Protein AF-A0A0L0F281-F1 (afdb_monomer_lite)

Organism: NCBI:txid667725

Radius of gyration: 30.74 Å; chains: 1; bounding box: 74×36×96 Å

Structure (mmCIF, N/CA/C/O backbone):
data_AF-A0A0L0F281-F1
#
_entry.id   AF-A0A0L0F281-F1
#
loop_
_atom_site.group_PDB
_atom_site.id
_atom_site.type_symbol
_atom_site.label_atom_id
_atom_site.label_alt_id
_atom_site.label_comp_id
_atom_site.label_asym_id
_atom_site.label_entity_id
_atom_site.label_seq_id
_atom_site.pdbx_PDB_ins_code
_atom_site.Cartn_x
_atom_site.Cartn_y
_atom_site.Cartn_z
_atom_site.occupancy
_atom_site.B_iso_or_equiv
_atom_site.auth_seq_id
_atom_site.auth_comp_id
_atom_site.auth_asym_id
_atom_site.auth_atom_id
_atom_site.pdbx_PDB_model_num
ATOM 1 N N . MET A 1 1 ? 24.918 14.936 21.515 1.00 60.56 1 MET A N 1
ATOM 2 C CA . MET A 1 1 ? 23.892 14.976 20.440 1.00 60.56 1 MET A CA 1
ATOM 3 C C . MET A 1 1 ? 24.465 15.239 19.045 1.00 60.56 1 MET A C 1
ATOM 5 O O . MET A 1 1 ? 24.018 14.585 18.113 1.00 60.56 1 MET A O 1
ATOM 9 N N . GLN A 1 2 ? 25.457 16.124 18.886 1.00 62.97 2 GLN A N 1
ATOM 10 C CA . GLN A 1 2 ? 26.057 16.480 17.584 1.00 62.97 2 GLN A CA 1
ATOM 11 C C . GLN A 1 2 ? 26.585 15.279 16.773 1.00 62.97 2 GLN A C 1
ATOM 13 O O . GLN A 1 2 ? 26.214 15.123 15.617 1.00 62.97 2 GLN A O 1
ATOM 18 N N . ASN A 1 3 ? 27.337 14.365 17.401 1.00 69.25 3 ASN A N 1
ATOM 19 C CA . ASN A 1 3 ? 27.855 13.159 16.732 1.00 69.25 3 ASN A CA 1
ATOM 20 C C . ASN A 1 3 ? 26.750 12.235 16.183 1.00 69.25 3 ASN A C 1
ATOM 22 O O . ASN A 1 3 ? 26.894 11.637 15.121 1.00 69.25 3 ASN A O 1
ATOM 26 N N . LYS A 1 4 ? 25.612 12.146 16.884 1.00 70.94 4 LYS A N 1
ATOM 27 C CA . LYS A 1 4 ? 24.461 11.341 16.448 1.00 70.94 4 LYS A CA 1
ATOM 28 C C . LYS A 1 4 ? 23.750 11.996 15.259 1.00 70.94 4 LYS A C 1
ATOM 30 O O . LYS A 1 4 ? 23.351 11.296 14.337 1.00 70.94 4 LYS A O 1
ATOM 35 N N . LYS A 1 5 ? 23.644 13.330 15.262 1.00 75.38 5 LYS A N 1
ATOM 36 C CA . LYS A 1 5 ? 23.065 14.116 14.163 1.00 75.38 5 LYS A CA 1
ATOM 37 C C . LYS A 1 5 ? 23.910 14.008 12.886 1.00 75.38 5 LYS A C 1
ATOM 39 O O . LYS A 1 5 ? 23.369 13.673 11.839 1.00 75.38 5 LYS A O 1
ATOM 44 N N . MET A 1 6 ? 25.232 14.147 13.009 1.00 79.88 6 MET A N 1
ATOM 45 C CA . MET A 1 6 ? 26.165 14.012 11.882 1.00 79.88 6 MET A CA 1
ATOM 46 C C . MET A 1 6 ? 26.169 12.595 11.286 1.00 79.88 6 MET A C 1
ATOM 48 O O . MET A 1 6 ? 26.257 12.422 10.074 1.00 79.88 6 MET A O 1
ATOM 52 N N . ASN A 1 7 ? 26.013 11.560 12.120 1.00 85.12 7 ASN A N 1
ATOM 53 C CA . ASN A 1 7 ? 25.898 10.180 11.644 1.00 85.12 7 ASN A CA 1
ATOM 54 C C . ASN A 1 7 ? 24.619 9.950 10.818 1.00 85.12 7 ASN A C 1
ATOM 56 O O . ASN A 1 7 ? 24.669 9.280 9.788 1.00 85.12 7 ASN A O 1
ATOM 60 N N . VAL A 1 8 ? 23.492 10.535 11.241 1.00 85.06 8 VAL A N 1
ATOM 61 C CA . VAL A 1 8 ? 22.226 10.461 10.498 1.00 85.06 8 VAL A CA 1
ATOM 62 C C . VAL A 1 8 ? 22.341 11.187 9.159 1.00 85.06 8 VAL A C 1
ATOM 64 O O . VAL A 1 8 ? 21.984 10.602 8.143 1.00 85.06 8 VAL A O 1
ATOM 67 N N . GLU A 1 9 ? 22.898 12.399 9.126 1.00 87.94 9 GLU A N 1
ATOM 68 C CA . GLU A 1 9 ? 23.104 13.161 7.882 1.00 87.94 9 GLU A CA 1
ATOM 69 C C . GLU A 1 9 ? 23.991 12.397 6.882 1.00 87.94 9 GLU A C 1
ATOM 71 O O . GLU A 1 9 ? 23.583 12.175 5.742 1.00 87.94 9 GLU A O 1
ATOM 76 N N . LEU A 1 10 ? 25.140 11.869 7.327 1.00 90.62 10 LEU A N 1
ATOM 77 C CA . LEU A 1 10 ? 26.033 11.058 6.485 1.00 90.62 10 LEU A CA 1
ATOM 78 C C . LEU A 1 10 ? 25.396 9.751 5.996 1.00 90.62 10 LEU A C 1
ATOM 80 O O . LEU A 1 10 ? 25.768 9.223 4.942 1.00 90.62 10 LEU A O 1
ATOM 84 N N . ARG A 1 11 ? 24.485 9.169 6.780 1.00 90.62 11 ARG A N 1
ATOM 85 C CA . ARG A 1 11 ? 23.744 7.968 6.383 1.00 90.62 11 ARG A CA 1
ATOM 86 C C . ARG A 1 11 ? 22.697 8.310 5.327 1.00 90.62 11 ARG A C 1
ATOM 88 O O . ARG A 1 11 ? 22.593 7.589 4.339 1.00 90.62 11 ARG A O 1
ATOM 95 N N . THR A 1 12 ? 21.976 9.410 5.512 1.00 88.69 12 THR A N 1
ATOM 96 C CA . THR A 1 12 ? 20.974 9.905 4.565 1.00 88.69 12 THR A CA 1
ATOM 97 C C . THR A 1 12 ? 21.610 10.269 3.226 1.00 88.69 12 THR A C 1
ATOM 99 O O . THR A 1 12 ? 21.136 9.807 2.192 1.00 88.69 12 THR A O 1
ATOM 102 N N . GLU A 1 13 ? 22.735 10.990 3.222 1.00 92.31 13 GLU A N 1
ATOM 103 C CA . GLU A 1 13 ? 23.456 11.302 1.981 1.00 92.31 13 GLU A CA 1
ATOM 104 C C . GLU A 1 13 ? 23.926 10.051 1.233 1.00 92.31 13 GLU A C 1
ATOM 106 O O . GLU A 1 13 ? 23.760 9.952 0.016 1.00 92.31 13 GLU A O 1
ATOM 111 N N . ARG A 1 14 ? 24.477 9.058 1.945 1.00 92.44 14 ARG A N 1
ATOM 112 C CA . ARG A 1 14 ? 24.895 7.793 1.320 1.00 92.44 14 ARG A CA 1
ATOM 113 C C . ARG A 1 14 ? 23.729 7.048 0.680 1.00 92.44 14 ARG A C 1
ATOM 115 O O . ARG A 1 14 ? 23.899 6.476 -0.399 1.00 92.44 14 ARG A O 1
ATOM 122 N N . ILE A 1 15 ? 22.561 7.062 1.318 1.00 88.62 15 ILE A N 1
ATOM 123 C CA . ILE A 1 15 ? 21.340 6.474 0.760 1.00 88.62 15 ILE A CA 1
ATOM 124 C C . ILE A 1 15 ? 20.919 7.237 -0.498 1.00 88.62 15 ILE A C 1
ATOM 126 O O . ILE A 1 15 ? 20.745 6.602 -1.534 1.00 88.62 15 ILE A O 1
ATOM 130 N N . HIS A 1 16 ? 20.837 8.572 -0.452 1.00 88.38 16 HIS A N 1
ATOM 131 C CA . HIS A 1 16 ? 20.481 9.382 -1.622 1.00 88.38 16 HIS A CA 1
ATOM 132 C C . HIS A 1 16 ? 21.428 9.140 -2.799 1.00 88.38 16 HIS A C 1
ATOM 134 O O . HIS A 1 16 ? 20.968 8.837 -3.895 1.00 88.38 16 HIS A O 1
ATOM 140 N N . LYS A 1 17 ? 22.746 9.157 -2.564 1.00 92.12 17 LYS A N 1
ATOM 141 C CA . LYS A 1 17 ? 23.744 8.869 -3.603 1.00 92.12 17 LYS A CA 1
ATOM 142 C C . LYS A 1 17 ? 23.550 7.481 -4.214 1.00 92.12 17 LYS A C 1
ATOM 144 O O . LYS A 1 17 ? 23.645 7.322 -5.428 1.00 92.12 17 LYS A O 1
ATOM 149 N N . THR A 1 18 ? 23.263 6.480 -3.382 1.00 88.62 18 THR A N 1
ATOM 150 C CA . THR A 1 18 ? 23.010 5.111 -3.849 1.00 88.62 18 THR A CA 1
ATOM 151 C C . THR A 1 18 ? 21.747 5.042 -4.702 1.00 88.62 18 THR A C 1
ATOM 153 O O . THR A 1 18 ? 21.785 4.443 -5.771 1.00 88.62 18 THR A O 1
ATOM 156 N N . ILE A 1 19 ? 20.657 5.685 -4.273 1.00 87.62 19 ILE A N 1
ATOM 157 C CA . ILE A 1 19 ? 19.403 5.745 -5.035 1.00 87.62 19 ILE A CA 1
ATOM 158 C C . ILE A 1 19 ? 19.648 6.396 -6.396 1.00 87.62 19 ILE A C 1
ATOM 160 O O . ILE A 1 19 ? 19.339 5.774 -7.407 1.00 87.62 19 ILE A O 1
ATOM 164 N N . SER A 1 20 ? 20.303 7.559 -6.444 1.00 87.12 20 SER A N 1
ATOM 165 C CA . SER A 1 20 ? 20.608 8.240 -7.709 1.00 87.12 20 SER A CA 1
ATOM 166 C C . SER A 1 20 ? 21.468 7.387 -8.646 1.00 87.12 20 SER A C 1
ATOM 168 O O . SER A 1 20 ? 21.218 7.339 -9.845 1.00 87.12 20 SER A O 1
ATOM 170 N N . MET A 1 21 ? 22.455 6.654 -8.118 1.00 90.94 21 MET A N 1
ATOM 171 C CA . MET A 1 21 ? 23.260 5.726 -8.925 1.00 90.94 21 MET A CA 1
ATOM 172 C C . MET A 1 21 ? 22.456 4.538 -9.465 1.00 90.94 21 MET A C 1
ATOM 174 O O . MET A 1 21 ? 22.800 3.978 -10.505 1.00 90.94 21 MET A O 1
ATOM 178 N N . ILE A 1 22 ? 21.449 4.068 -8.731 1.00 86.38 22 ILE A N 1
ATOM 179 C CA . ILE A 1 22 ? 20.571 2.994 -9.201 1.00 86.38 22 ILE A CA 1
ATOM 180 C C . ILE A 1 22 ? 19.622 3.562 -10.262 1.00 86.38 22 ILE A C 1
ATOM 182 O O . ILE A 1 22 ? 19.553 3.001 -11.348 1.00 86.38 22 ILE A O 1
ATOM 186 N N . GLU A 1 23 ? 18.972 4.697 -10.009 1.00 86.69 23 GLU A N 1
ATOM 187 C CA . GLU A 1 23 ? 18.086 5.355 -10.977 1.00 86.69 23 GLU A CA 1
ATOM 188 C C . GLU A 1 23 ? 18.791 5.654 -12.300 1.00 86.69 23 GLU A C 1
ATOM 190 O O . GLU A 1 23 ? 18.245 5.341 -13.351 1.00 86.69 23 GLU A O 1
ATOM 195 N N . GLU A 1 24 ? 20.028 6.156 -12.268 1.00 87.94 24 GLU A N 1
ATOM 196 C CA . GLU A 1 24 ? 20.800 6.411 -13.487 1.00 87.94 24 GLU A CA 1
ATOM 197 C C . GLU A 1 24 ? 21.067 5.126 -14.283 1.00 87.94 24 GLU A C 1
ATOM 199 O O . GLU A 1 24 ? 20.905 5.099 -15.501 1.00 87.94 24 GLU A O 1
ATOM 204 N N . ARG A 1 25 ? 21.412 4.025 -13.599 1.00 85.69 25 ARG A N 1
ATOM 205 C CA . ARG A 1 25 ? 21.661 2.723 -14.244 1.00 85.69 25 ARG A CA 1
ATOM 206 C C . ARG A 1 25 ? 20.417 2.129 -14.898 1.00 85.69 25 ARG A C 1
ATOM 208 O O . ARG A 1 25 ? 20.549 1.413 -15.884 1.00 85.69 25 ARG A O 1
ATOM 215 N N . TYR A 1 26 ? 19.236 2.416 -14.358 1.00 81.81 26 TYR A N 1
ATOM 216 C CA . TYR A 1 26 ? 17.964 1.904 -14.870 1.00 81.81 26 TYR A CA 1
ATOM 217 C C . TYR A 1 26 ? 17.158 2.948 -15.652 1.00 81.81 26 TYR A C 1
ATOM 219 O O . TYR A 1 26 ? 16.051 2.642 -16.081 1.00 81.81 26 TYR A O 1
ATOM 227 N N . ARG A 1 27 ? 17.704 4.149 -15.896 1.00 82.25 27 ARG A N 1
ATOM 228 C CA . ARG A 1 27 ? 17.013 5.270 -16.559 1.00 82.25 27 ARG A CA 1
ATOM 229 C C . ARG A 1 27 ? 16.389 4.887 -17.905 1.00 82.25 27 ARG A C 1
ATOM 231 O O . ARG A 1 27 ? 15.312 5.370 -18.227 1.00 82.25 27 ARG A O 1
ATOM 238 N N . ASN A 1 28 ? 17.065 4.022 -18.661 1.00 84.12 28 ASN A N 1
ATOM 239 C CA . ASN A 1 28 ? 16.642 3.568 -19.992 1.00 84.12 28 ASN A CA 1
ATOM 240 C C . ASN A 1 28 ? 16.184 2.102 -20.000 1.00 84.12 28 ASN A C 1
ATOM 242 O O . ASN A 1 28 ? 16.176 1.454 -21.041 1.00 84.12 28 ASN A O 1
ATOM 246 N N . SER A 1 29 ? 15.888 1.549 -18.828 1.00 82.25 29 SER A N 1
ATOM 247 C CA . SER A 1 29 ? 15.347 0.206 -18.696 1.00 82.25 29 SER A CA 1
ATOM 248 C C . SER A 1 29 ? 13.825 0.266 -18.762 1.00 82.25 29 SER A C 1
ATOM 250 O O . SER A 1 29 ? 13.228 1.162 -18.178 1.00 82.25 29 SER A O 1
ATOM 252 N N . ASP A 1 30 ? 13.183 -0.778 -19.286 1.00 82.19 30 ASP A N 1
ATOM 253 C CA . ASP A 1 30 ? 11.719 -0.955 -19.194 1.00 82.19 30 ASP A CA 1
ATOM 254 C C . ASP A 1 30 ? 11.241 -1.292 -17.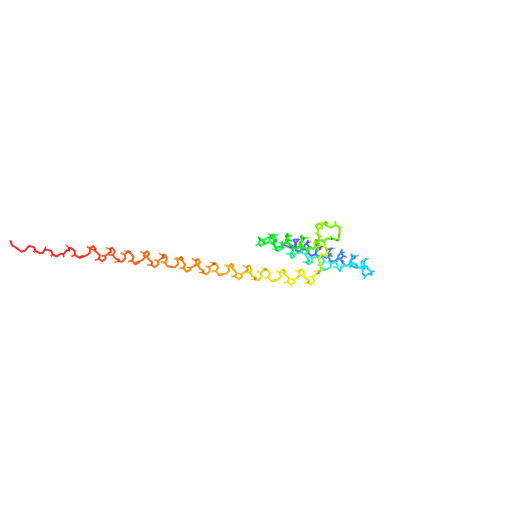765 1.00 82.19 30 ASP A C 1
ATOM 256 O O . ASP A 1 30 ? 10.146 -1.807 -17.544 1.00 82.19 30 ASP A O 1
ATOM 260 N N . LYS A 1 31 ? 12.104 -1.084 -16.766 1.00 80.56 31 LYS A N 1
ATOM 261 C CA . LYS A 1 31 ? 11.818 -1.387 -15.369 1.00 80.56 31 LYS A CA 1
ATOM 262 C C . LYS A 1 31 ? 11.223 -0.154 -14.717 1.00 80.56 31 LYS A C 1
ATOM 264 O O . LYS A 1 31 ? 11.619 0.975 -14.987 1.00 80.56 31 LYS A O 1
ATOM 269 N N . GLU A 1 32 ? 10.293 -0.397 -13.808 1.00 83.56 32 GLU A N 1
ATOM 270 C CA . GLU A 1 32 ? 9.675 0.661 -13.028 1.00 83.56 32 GLU A CA 1
ATOM 271 C C . GLU A 1 32 ? 10.737 1.461 -12.242 1.00 83.56 32 GLU A C 1
ATOM 273 O O . GLU A 1 32 ? 11.622 0.848 -11.626 1.00 83.56 32 GLU A O 1
ATOM 278 N N . PRO A 1 33 ? 10.649 2.807 -12.216 1.00 85.25 33 PRO A N 1
ATOM 279 C CA . PRO A 1 33 ? 11.538 3.650 -11.429 1.00 85.25 33 PRO A CA 1
ATOM 280 C C . PRO A 1 33 ? 11.701 3.165 -9.985 1.00 85.25 33 PRO A C 1
ATOM 282 O O . PRO A 1 33 ? 10.731 2.835 -9.300 1.00 85.25 33 PRO A O 1
ATOM 285 N N . VAL A 1 34 ? 12.942 3.183 -9.492 1.00 84.25 34 VAL A N 1
ATOM 286 C CA . VAL A 1 34 ? 13.317 2.727 -8.138 1.00 84.25 34 VAL A CA 1
ATOM 287 C C . VAL A 1 34 ? 12.471 3.401 -7.062 1.00 84.25 34 VAL A C 1
ATOM 289 O O . VAL A 1 34 ? 12.061 2.757 -6.096 1.00 84.25 34 VAL A O 1
ATOM 292 N N . HIS A 1 35 ? 12.168 4.686 -7.249 1.00 82.12 35 HIS A N 1
ATOM 293 C CA . HIS A 1 35 ? 11.302 5.442 -6.358 1.00 82.12 35 HIS A CA 1
ATOM 294 C C . HIS A 1 35 ? 9.943 4.756 -6.124 1.00 82.12 35 HIS A C 1
ATOM 296 O O . HIS A 1 35 ? 9.502 4.621 -4.981 1.00 82.12 35 HIS A O 1
ATOM 302 N N . PHE A 1 36 ? 9.302 4.243 -7.178 1.00 85.56 36 PHE A N 1
ATOM 303 C CA . PHE A 1 36 ? 8.017 3.553 -7.061 1.00 85.56 36 PHE A CA 1
ATOM 304 C C . PHE A 1 36 ? 8.138 2.195 -6.374 1.00 85.56 36 PHE A C 1
ATOM 306 O O . PHE A 1 36 ? 7.258 1.845 -5.584 1.00 85.56 36 PHE A O 1
ATOM 313 N N . GLN A 1 37 ? 9.236 1.471 -6.596 1.00 85.12 37 GLN A N 1
ATOM 314 C CA . GLN A 1 37 ? 9.506 0.211 -5.901 1.00 85.12 37 GLN A CA 1
ATOM 315 C C . GLN A 1 37 ? 9.678 0.437 -4.389 1.00 85.12 37 GLN A C 1
ATOM 317 O O . GLN A 1 37 ? 9.079 -0.276 -3.582 1.00 85.12 37 GLN A O 1
ATOM 322 N N . ILE A 1 38 ? 10.417 1.480 -3.987 1.00 86.19 38 ILE A N 1
ATOM 323 C CA . ILE A 1 38 ? 10.575 1.865 -2.573 1.00 86.19 38 ILE A CA 1
ATOM 324 C C . ILE A 1 38 ? 9.216 2.207 -1.954 1.00 86.19 38 ILE A C 1
ATOM 326 O O . ILE A 1 38 ? 8.895 1.725 -0.866 1.00 86.19 38 ILE A O 1
ATOM 330 N N . LEU A 1 39 ? 8.394 2.994 -2.652 1.00 86.44 39 LEU A N 1
ATOM 331 C CA . LEU A 1 39 ? 7.052 3.345 -2.187 1.00 86.44 39 LEU A CA 1
ATOM 332 C C . LEU A 1 39 ? 6.143 2.114 -2.031 1.00 86.44 39 LEU A C 1
ATOM 334 O O . LEU A 1 39 ? 5.394 2.035 -1.055 1.00 86.44 39 LEU A O 1
ATOM 338 N N . LYS A 1 40 ? 6.211 1.134 -2.944 1.00 87.88 40 LYS A N 1
ATOM 339 C CA . LYS A 1 40 ? 5.473 -0.136 -2.813 1.00 87.88 40 LYS A CA 1
ATOM 340 C C . LYS A 1 40 ? 5.896 -0.897 -1.558 1.00 87.88 40 LYS A C 1
ATOM 342 O O . LYS A 1 40 ? 5.035 -1.314 -0.786 1.00 87.88 40 LYS A O 1
ATOM 347 N N . VAL A 1 41 ? 7.200 -1.009 -1.296 1.00 87.19 41 VAL A N 1
ATOM 348 C CA . VAL A 1 41 ? 7.720 -1.663 -0.082 1.00 87.19 41 VAL A CA 1
ATOM 349 C C . VAL A 1 41 ? 7.256 -0.940 1.185 1.00 87.19 41 VAL A C 1
ATOM 351 O O . VAL A 1 41 ? 6.802 -1.584 2.129 1.00 87.19 41 VAL A O 1
ATOM 354 N N . GLN A 1 42 ? 7.315 0.394 1.215 1.00 87.31 42 GLN A N 1
ATOM 355 C CA . GLN A 1 42 ? 6.847 1.180 2.363 1.00 87.31 42 GLN A CA 1
ATOM 356 C C . GLN A 1 42 ? 5.356 0.961 2.642 1.00 87.31 42 GLN A C 1
ATOM 358 O O . GLN A 1 42 ? 4.964 0.744 3.788 1.00 87.31 42 GLN A O 1
ATOM 363 N N . ARG A 1 43 ? 4.527 0.970 1.597 1.00 87.31 43 ARG A N 1
ATOM 364 C CA . ARG A 1 43 ? 3.084 0.713 1.696 1.00 87.31 43 ARG A CA 1
ATOM 365 C C . ARG A 1 43 ? 2.775 -0.719 2.134 1.00 87.31 43 ARG A C 1
ATOM 367 O O . ARG A 1 43 ? 1.930 -0.909 3.003 1.00 87.31 43 ARG A O 1
ATOM 374 N N . TYR A 1 44 ? 3.499 -1.709 1.613 1.00 86.44 44 TYR A N 1
ATOM 375 C CA . TYR A 1 44 ? 3.418 -3.093 2.085 1.00 86.44 44 TYR A CA 1
ATOM 376 C C . TYR A 1 44 ? 3.706 -3.192 3.589 1.00 86.44 44 TYR A C 1
ATOM 378 O O . TYR A 1 44 ? 2.932 -3.798 4.331 1.00 86.44 44 TYR A O 1
ATOM 386 N N . LEU A 1 45 ? 4.786 -2.554 4.057 1.00 87.19 45 LEU A N 1
ATOM 387 C CA . LEU A 1 45 ? 5.123 -2.535 5.480 1.00 87.19 45 LEU A CA 1
ATOM 388 C C . LEU A 1 45 ? 4.014 -1.866 6.299 1.00 87.19 45 LEU A C 1
ATOM 390 O O . LEU A 1 45 ? 3.629 -2.406 7.333 1.00 87.19 45 LEU A O 1
ATOM 394 N N . ALA A 1 46 ? 3.458 -0.748 5.826 1.00 85.19 46 ALA A N 1
ATOM 395 C CA . ALA A 1 46 ? 2.341 -0.081 6.492 1.00 85.19 46 ALA A CA 1
ATOM 396 C C . ALA A 1 46 ? 1.127 -1.013 6.640 1.00 85.19 46 ALA A C 1
ATOM 398 O O . ALA A 1 46 ? 0.629 -1.187 7.748 1.00 85.19 46 ALA A O 1
ATOM 399 N N . LEU A 1 47 ? 0.707 -1.687 5.565 1.00 85.00 47 LEU A N 1
ATOM 400 C CA . LEU A 1 47 ? -0.411 -2.635 5.607 1.00 85.00 47 LEU A CA 1
ATOM 401 C C . LEU A 1 47 ? -0.157 -3.790 6.580 1.00 85.00 47 LEU A C 1
ATOM 403 O O . LEU A 1 47 ? -1.025 -4.119 7.391 1.00 85.00 47 LEU A O 1
ATOM 407 N N . LYS A 1 48 ? 1.046 -4.373 6.542 1.00 85.12 48 LYS A N 1
ATOM 408 C CA . LYS A 1 48 ? 1.444 -5.457 7.444 1.00 85.12 48 LYS A CA 1
ATOM 409 C C . LYS A 1 48 ? 1.356 -5.034 8.911 1.00 85.12 48 LYS A C 1
ATOM 411 O O . LYS A 1 48 ? 0.754 -5.741 9.717 1.00 85.12 48 LYS A O 1
ATOM 416 N N . TYR A 1 49 ? 1.915 -3.875 9.260 1.00 85.56 49 TYR A N 1
ATOM 417 C CA . TYR A 1 49 ? 1.901 -3.379 10.640 1.00 85.56 49 TYR A CA 1
ATOM 418 C C . TYR A 1 49 ? 0.534 -2.848 11.089 1.00 85.56 49 TYR A C 1
ATOM 420 O O . TYR A 1 49 ? 0.256 -2.839 12.284 1.00 85.56 49 TYR A O 1
ATOM 428 N N . SER A 1 50 ? -0.350 -2.482 10.159 1.00 81.75 50 SER A N 1
ATOM 429 C CA . SER A 1 50 ? -1.753 -2.159 10.445 1.00 81.75 50 SER A CA 1
ATOM 430 C C . SER A 1 50 ? -2.657 -3.392 10.597 1.00 81.75 50 SER A C 1
ATOM 432 O O . SER A 1 50 ? -3.863 -3.238 10.770 1.00 81.75 50 SER A O 1
ATOM 434 N N . GLY A 1 51 ? -2.115 -4.615 10.528 1.00 84.19 51 GLY A N 1
ATOM 435 C CA . GLY A 1 51 ? -2.900 -5.852 10.631 1.00 84.19 51 GLY A CA 1
ATOM 436 C C . GLY A 1 51 ? -3.717 -6.177 9.376 1.00 84.19 51 GLY A C 1
ATOM 437 O O . GLY A 1 51 ? -4.598 -7.031 9.417 1.00 84.19 51 GLY A O 1
ATOM 438 N N . LEU A 1 52 ? -3.418 -5.525 8.250 1.00 86.19 52 LEU A N 1
ATOM 439 C CA . LEU A 1 52 ? -4.094 -5.698 6.961 1.00 86.19 52 LEU A CA 1
ATOM 440 C C . LEU A 1 52 ? -3.332 -6.663 6.038 1.00 86.19 52 LEU A C 1
ATOM 442 O O . LEU A 1 52 ? -3.355 -6.516 4.819 1.00 86.19 52 LEU A O 1
ATOM 446 N N . GLN A 1 53 ? -2.655 -7.668 6.602 1.00 83.38 53 GLN A N 1
ATOM 447 C CA . GLN A 1 53 ? -1.886 -8.651 5.826 1.00 83.38 53 GLN A CA 1
ATOM 448 C C . GLN A 1 53 ? -2.764 -9.415 4.820 1.00 83.38 53 GLN A C 1
ATOM 450 O O . GLN A 1 53 ? -2.324 -9.677 3.710 1.00 83.38 53 GLN A O 1
ATOM 455 N N . SER A 1 54 ? -4.027 -9.698 5.149 1.00 84.62 54 SER A N 1
ATOM 456 C CA . SER A 1 54 ? -4.958 -10.357 4.221 1.00 84.62 54 SER A CA 1
ATOM 457 C C . SER A 1 54 ? -5.215 -9.547 2.946 1.00 84.62 54 SER A C 1
ATOM 459 O O . SER A 1 54 ? -5.422 -10.131 1.885 1.00 84.62 54 SER A O 1
ATOM 461 N N . VAL A 1 55 ? -5.167 -8.213 3.030 1.00 81.94 55 VAL A N 1
ATOM 462 C CA . VAL A 1 55 ? -5.267 -7.321 1.866 1.00 81.94 55 VAL A CA 1
ATOM 463 C C . VAL A 1 55 ? -4.039 -7.496 0.982 1.00 81.94 55 VAL A C 1
ATOM 465 O O . VAL A 1 55 ? -4.161 -7.606 -0.230 1.00 81.94 55 VAL A O 1
ATOM 468 N N . VAL A 1 56 ? -2.857 -7.574 1.588 1.00 76.94 56 VAL A N 1
ATOM 469 C CA . VAL A 1 56 ? -1.601 -7.805 0.871 1.00 76.94 56 VAL A CA 1
ATOM 470 C C . VAL A 1 56 ? -1.589 -9.169 0.189 1.00 76.94 56 VAL A C 1
ATOM 472 O O . VAL A 1 56 ? -1.286 -9.248 -0.995 1.00 76.94 56 VAL A O 1
ATOM 475 N N . ASP A 1 57 ? -1.973 -10.227 0.898 1.00 82.25 57 ASP A N 1
ATOM 476 C CA . ASP A 1 57 ? -1.996 -11.576 0.334 1.00 82.25 57 ASP A CA 1
ATOM 477 C C . ASP A 1 57 ? -3.001 -11.670 -0.821 1.00 82.25 57 ASP A C 1
ATOM 479 O O . ASP A 1 57 ? -2.723 -12.309 -1.832 1.00 82.25 57 ASP A O 1
ATOM 483 N N . LEU A 1 58 ? -4.152 -10.996 -0.709 1.00 82.75 58 LEU A N 1
ATOM 484 C CA . LEU A 1 58 ? -5.122 -10.887 -1.798 1.00 82.75 58 LEU A CA 1
ATOM 485 C C . LEU A 1 58 ? -4.525 -10.176 -3.020 1.00 82.75 58 LEU A C 1
ATOM 487 O O . LEU A 1 58 ? -4.763 -10.605 -4.146 1.00 82.75 58 LEU A O 1
ATOM 491 N N . LEU A 1 59 ? -3.744 -9.115 -2.807 1.00 76.44 59 LEU A N 1
ATOM 492 C CA . LEU A 1 59 ? -3.096 -8.350 -3.875 1.00 76.44 59 LEU A CA 1
ATOM 493 C C . LEU A 1 59 ? -2.049 -9.187 -4.612 1.00 76.44 59 LEU A C 1
ATOM 495 O O . LEU A 1 59 ? -2.064 -9.251 -5.836 1.00 76.44 59 LEU A O 1
ATOM 499 N N . THR A 1 60 ? -1.182 -9.861 -3.863 1.00 77.44 60 THR A N 1
ATOM 500 C CA . THR A 1 60 ? -0.118 -10.723 -4.390 1.00 77.44 60 THR A CA 1
ATOM 501 C C . THR A 1 60 ? -0.693 -11.953 -5.106 1.00 77.44 60 THR A C 1
ATOM 503 O O . THR A 1 60 ? -0.240 -12.316 -6.187 1.00 77.44 60 THR A O 1
ATOM 506 N N . LYS A 1 61 ? -1.761 -12.559 -4.568 1.00 79.00 61 LYS A N 1
ATOM 507 C CA . LYS A 1 61 ? -2.425 -13.725 -5.181 1.00 79.00 61 LYS A CA 1
ATOM 508 C C . LYS A 1 61 ? -3.351 -13.387 -6.340 1.00 79.00 61 LYS A C 1
ATOM 510 O O . LYS A 1 61 ? -3.602 -14.255 -7.171 1.00 79.00 61 LYS A O 1
ATOM 515 N N . GLY A 1 62 ? -3.931 -12.190 -6.355 1.00 75.44 62 GLY A N 1
ATOM 516 C CA . GLY A 1 62 ? -4.825 -11.735 -7.420 1.00 75.44 62 GLY A CA 1
ATOM 517 C C . GLY A 1 62 ? -4.076 -11.382 -8.702 1.00 75.44 62 GLY A C 1
ATOM 518 O O . GLY A 1 62 ? -4.643 -11.474 -9.787 1.00 75.44 62 GLY A O 1
ATOM 519 N N . ASP A 1 63 ?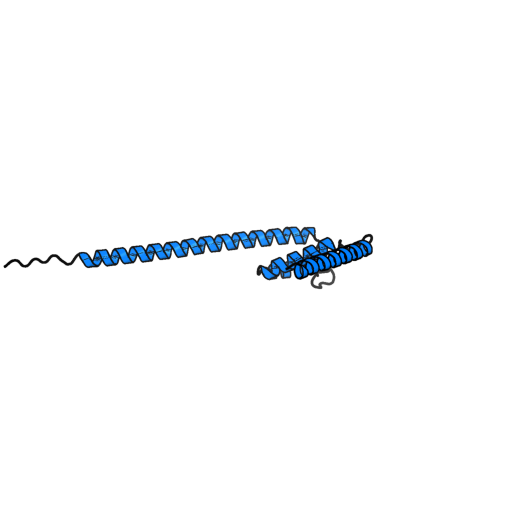 -2.799 -11.032 -8.580 1.00 74.69 63 ASP A N 1
ATOM 520 C CA . ASP A 1 63 ? -1.912 -10.701 -9.693 1.00 74.69 63 ASP A CA 1
ATOM 521 C C . ASP A 1 63 ? -1.141 -11.942 -10.164 1.00 74.69 63 ASP A C 1
ATOM 523 O O . ASP A 1 63 ? 0.082 -11.955 -10.226 1.00 74.69 63 ASP A O 1
ATOM 527 N N . LYS A 1 64 ? -1.860 -13.040 -10.432 1.00 77.88 64 LYS A N 1
ATOM 528 C CA . LYS A 1 64 ? -1.222 -14.276 -10.905 1.00 77.88 64 LYS A CA 1
ATOM 529 C C . LYS A 1 64 ? -0.533 -14.038 -12.235 1.00 77.88 64 LYS A C 1
ATOM 531 O O . LYS A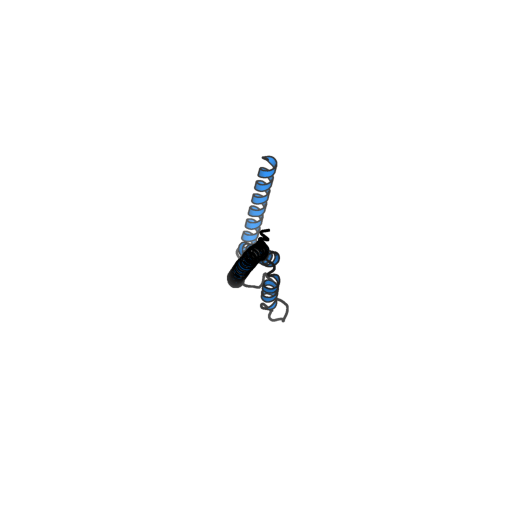 1 64 ? -1.125 -13.470 -13.156 1.00 77.88 64 LYS A O 1
ATOM 536 N N . GLN A 1 65 ? 0.683 -14.549 -12.351 1.00 75.12 65 GLN A N 1
ATOM 537 C CA . GLN A 1 65 ? 1.369 -14.570 -13.629 1.00 75.12 65 GLN A CA 1
ATOM 538 C C . GLN A 1 65 ? 0.678 -15.555 -14.596 1.00 75.12 65 GLN A C 1
ATOM 540 O O . GLN A 1 65 ? -0.071 -16.439 -14.162 1.00 75.12 65 GLN A O 1
ATOM 545 N N . PRO A 1 66 ? 0.897 -15.427 -15.920 1.00 78.06 66 PRO A N 1
ATOM 546 C CA . PRO A 1 66 ? 0.276 -16.296 -16.926 1.00 78.06 66 PRO A CA 1
ATOM 547 C C . PRO A 1 66 ? 0.586 -17.789 -16.742 1.00 78.06 66 PRO A C 1
ATOM 549 O O . PRO A 1 66 ? -0.161 -18.639 -17.218 1.00 78.06 66 PRO A O 1
ATOM 552 N N . ASP A 1 67 ? 1.682 -18.105 -16.054 1.00 83.12 67 ASP A N 1
ATOM 553 C CA . ASP A 1 67 ? 2.113 -19.460 -15.706 1.00 83.12 67 ASP A CA 1
ATOM 554 C C . ASP A 1 67 ? 1.409 -20.028 -14.455 1.00 83.12 67 ASP A C 1
ATOM 556 O O . ASP A 1 67 ? 1.632 -21.178 -14.077 1.00 83.12 67 ASP A O 1
ATOM 560 N N . GLY A 1 68 ? 0.537 -19.239 -13.820 1.00 79.56 68 GLY A N 1
ATOM 561 C CA . GLY A 1 68 ? -0.214 -19.612 -12.627 1.00 79.56 68 GLY A CA 1
ATOM 562 C C . GLY A 1 68 ? 0.552 -19.448 -11.314 1.00 79.56 68 GLY A C 1
ATOM 563 O O . GLY A 1 68 ? -0.028 -19.733 -10.260 1.00 79.56 68 GLY A O 1
ATOM 564 N N . SER A 1 69 ? 1.805 -18.980 -11.352 1.00 82.00 69 SER A N 1
ATOM 565 C CA . SER A 1 69 ? 2.556 -18.634 -10.146 1.00 82.00 69 SER A CA 1
ATOM 566 C C . SER A 1 69 ? 1.922 -17.435 -9.425 1.00 82.00 69 SER A C 1
ATOM 568 O O . SER A 1 69 ? 1.207 -16.617 -10.018 1.00 82.00 69 SER A O 1
ATOM 570 N N . GLU A 1 70 ? 2.111 -17.366 -8.102 1.00 80.38 70 GLU A N 1
ATOM 571 C CA . GLU A 1 70 ? 1.683 -16.193 -7.334 1.00 80.38 70 GLU A CA 1
ATOM 572 C C . GLU A 1 70 ? 2.500 -14.977 -7.774 1.00 80.38 70 GLU A C 1
ATOM 574 O O . GLU A 1 70 ? 3.722 -15.060 -7.893 1.00 80.38 70 GLU A O 1
ATOM 579 N N . GLY A 1 71 ? 1.822 -13.851 -8.001 1.00 77.12 71 GLY A N 1
ATOM 580 C CA . GLY A 1 71 ? 2.484 -12.616 -8.398 1.00 77.12 71 GLY A CA 1
ATOM 581 C C . GLY A 1 71 ? 3.415 -12.100 -7.316 1.00 77.12 71 GLY A C 1
ATOM 582 O O . GLY A 1 71 ? 3.265 -12.404 -6.133 1.00 77.12 71 GLY A O 1
ATOM 583 N N . HIS A 1 72 ? 4.375 -11.270 -7.697 1.00 82.00 72 HIS A N 1
ATOM 584 C CA . HIS A 1 72 ? 5.205 -10.552 -6.741 1.00 82.00 72 HIS A CA 1
ATOM 585 C C . HIS A 1 72 ? 4.724 -9.112 -6.555 1.00 82.00 72 HIS A C 1
ATOM 587 O O . HIS A 1 72 ? 4.097 -8.516 -7.424 1.00 82.00 72 HIS A O 1
ATOM 593 N N . LEU A 1 73 ? 5.070 -8.494 -5.419 1.00 79.38 73 LEU A N 1
ATOM 594 C CA . LEU A 1 73 ? 4.801 -7.063 -5.196 1.00 79.38 73 LEU A CA 1
ATOM 595 C C . LEU A 1 73 ? 5.412 -6.169 -6.286 1.00 79.38 73 LEU A C 1
ATOM 597 O O . LEU A 1 73 ? 4.906 -5.076 -6.529 1.00 79.38 73 LEU A O 1
ATOM 601 N N . SER A 1 74 ? 6.506 -6.615 -6.909 1.00 79.56 74 SER A N 1
ATOM 602 C CA . SER A 1 74 ? 7.134 -5.948 -8.051 1.00 79.56 74 SER A CA 1
ATOM 603 C C . SER A 1 74 ? 6.266 -5.952 -9.306 1.00 79.56 74 SER A C 1
ATOM 605 O O . SER A 1 74 ? 6.413 -5.050 -10.125 1.00 79.56 74 SER A O 1
ATOM 607 N N . ASP A 1 75 ? 5.391 -6.944 -9.447 1.00 81.38 75 ASP A N 1
ATOM 608 C CA . ASP A 1 75 ? 4.650 -7.220 -10.679 1.00 81.38 75 ASP A CA 1
ATOM 609 C C . ASP A 1 75 ? 3.378 -6.368 -10.754 1.00 81.38 75 ASP A C 1
ATOM 611 O O . ASP A 1 75 ? 2.972 -5.929 -11.829 1.00 81.38 75 ASP A O 1
ATOM 615 N N . ILE A 1 76 ? 2.819 -6.030 -9.589 1.00 83.75 76 ILE A N 1
ATOM 616 C CA . ILE A 1 76 ? 1.636 -5.181 -9.471 1.00 83.75 76 ILE A CA 1
ATOM 617 C C . ILE A 1 76 ? 1.987 -3.757 -9.898 1.00 83.75 76 ILE A C 1
ATOM 619 O O . ILE A 1 76 ? 2.885 -3.143 -9.327 1.00 83.75 76 ILE A O 1
ATOM 623 N N . GLU A 1 77 ? 1.230 -3.175 -10.824 1.00 84.50 77 GLU A N 1
ATOM 624 C CA . GLU A 1 77 ? 1.382 -1.772 -11.230 1.00 84.50 77 GLU A CA 1
ATOM 625 C C . GLU A 1 77 ? 1.300 -0.798 -10.030 1.00 84.50 77 GLU A C 1
ATOM 627 O O . GLU A 1 77 ? 0.456 -0.945 -9.139 1.00 84.50 77 GLU A O 1
ATOM 632 N N . HIS A 1 78 ? 2.160 0.231 -9.993 1.00 84.81 78 HIS A N 1
ATOM 633 C CA . HIS A 1 78 ? 2.200 1.185 -8.874 1.00 84.81 78 HIS A CA 1
ATOM 634 C C . HIS A 1 78 ? 0.874 1.887 -8.605 1.00 84.81 78 HIS A C 1
ATOM 636 O O . HIS A 1 78 ? 0.465 1.988 -7.450 1.00 84.81 78 HIS A O 1
ATOM 642 N N . THR A 1 79 ? 0.224 2.385 -9.653 1.00 86.19 79 THR A N 1
ATOM 643 C CA . THR A 1 79 ? -1.041 3.130 -9.578 1.00 86.19 79 THR A CA 1
ATOM 644 C C . THR A 1 79 ? -2.126 2.269 -8.928 1.00 86.19 79 THR A C 1
ATOM 646 O O . THR A 1 79 ? -2.723 2.657 -7.923 1.00 86.19 79 THR A O 1
ATOM 649 N N . LYS A 1 80 ? -2.283 1.037 -9.425 1.00 84.19 80 LYS A N 1
ATOM 650 C CA . LYS A 1 80 ? -3.176 0.003 -8.897 1.00 84.19 80 LYS A CA 1
ATOM 651 C C . LYS A 1 80 ? -2.881 -0.286 -7.422 1.00 84.19 80 LYS A C 1
ATOM 653 O O . LYS A 1 80 ? -3.795 -0.257 -6.592 1.00 84.19 80 LYS A O 1
ATOM 658 N N . PHE A 1 81 ? -1.613 -0.506 -7.068 1.00 84.75 81 PHE A N 1
ATOM 659 C CA . PHE A 1 81 ? -1.214 -0.766 -5.682 1.00 84.75 81 PHE A CA 1
ATOM 660 C C . PHE A 1 81 ? -1.487 0.431 -4.757 1.00 84.75 81 PHE A C 1
ATOM 662 O O . PHE A 1 81 ? -1.971 0.252 -3.638 1.00 84.75 81 PHE A O 1
ATOM 669 N N . GLN A 1 82 ? -1.221 1.655 -5.221 1.00 86.38 82 GLN A N 1
ATOM 670 C CA . GLN A 1 82 ? -1.463 2.883 -4.470 1.00 86.38 82 GLN A CA 1
ATOM 671 C C . GLN A 1 82 ? -2.951 3.067 -4.154 1.00 86.38 82 GLN A C 1
ATOM 673 O O . GLN A 1 82 ? -3.310 3.144 -2.978 1.00 86.38 82 GLN A O 1
ATOM 678 N N . THR A 1 83 ? -3.812 3.105 -5.175 1.00 86.25 83 THR A N 1
ATOM 679 C CA . THR A 1 83 ? -5.248 3.379 -5.008 1.00 86.25 83 THR A CA 1
ATOM 680 C C . THR A 1 83 ? -5.906 2.383 -4.058 1.00 86.25 83 THR A C 1
ATOM 682 O O . THR A 1 83 ? -6.679 2.760 -3.171 1.00 86.25 83 THR A O 1
ATOM 685 N N . MET A 1 84 ? -5.576 1.099 -4.195 1.00 80.19 84 MET A N 1
ATOM 686 C CA . MET A 1 84 ? -6.142 0.072 -3.327 1.00 80.19 84 MET A CA 1
ATOM 687 C C . MET A 1 84 ? -5.602 0.150 -1.901 1.00 80.19 84 MET A C 1
ATOM 689 O O . MET A 1 84 ? -6.385 -0.009 -0.964 1.00 80.19 84 MET A O 1
ATOM 693 N N . THR A 1 85 ? -4.306 0.427 -1.716 1.00 82.62 85 THR A N 1
ATOM 694 C CA . THR A 1 85 ? -3.716 0.598 -0.378 1.00 82.62 85 THR A CA 1
ATOM 695 C C . THR A 1 85 ? -4.394 1.742 0.371 1.00 82.62 85 THR A C 1
ATOM 697 O O . THR A 1 85 ? -4.831 1.565 1.508 1.00 82.62 85 THR A O 1
ATOM 700 N N . GLU A 1 86 ? -4.531 2.902 -0.274 1.00 85.81 86 GLU A N 1
ATOM 701 C CA . GLU A 1 86 ? -5.177 4.076 0.319 1.00 85.81 86 GLU A CA 1
ATOM 702 C C . GLU A 1 86 ? -6.633 3.785 0.700 1.00 85.81 86 GLU A C 1
ATOM 704 O O . GLU A 1 86 ? -7.074 4.131 1.798 1.00 85.81 86 GLU A O 1
ATOM 709 N N . THR A 1 87 ? -7.359 3.074 -0.166 1.00 87.06 87 THR A N 1
ATOM 710 C CA . THR A 1 87 ? -8.752 2.688 0.087 1.00 87.06 87 THR A CA 1
ATOM 711 C C . THR A 1 87 ? -8.879 1.776 1.309 1.00 87.06 87 THR A C 1
ATOM 713 O O . THR A 1 87 ? -9.710 2.028 2.181 1.00 87.06 87 THR A O 1
ATOM 716 N N . HIS A 1 88 ? -8.044 0.739 1.419 1.00 85.50 88 HIS A N 1
ATOM 717 C CA . HIS A 1 88 ? -8.122 -0.210 2.534 1.00 85.50 88 HIS A CA 1
ATOM 718 C C . HIS A 1 88 ? -7.695 0.408 3.862 1.00 85.50 88 HIS A C 1
ATOM 720 O O . HIS A 1 88 ? -8.350 0.162 4.875 1.00 85.50 88 HIS A O 1
ATOM 726 N N . ILE A 1 89 ? -6.653 1.247 3.866 1.00 84.31 89 ILE A N 1
ATOM 727 C CA . ILE A 1 89 ? -6.255 1.996 5.064 1.00 84.31 89 ILE A CA 1
ATOM 728 C C . ILE A 1 89 ? -7.408 2.895 5.511 1.00 84.31 89 ILE A C 1
ATOM 730 O O . ILE A 1 89 ? -7.801 2.844 6.674 1.00 84.31 89 ILE A O 1
ATOM 734 N N . LYS A 1 90 ? -8.015 3.653 4.589 1.00 88.19 90 LYS A N 1
ATOM 735 C CA . LYS A 1 90 ? -9.146 4.533 4.903 1.00 88.19 90 LYS A CA 1
ATOM 736 C C . LYS A 1 90 ? -10.324 3.762 5.503 1.00 88.19 90 LYS A C 1
ATOM 738 O O . LYS A 1 90 ? -10.831 4.151 6.553 1.00 88.19 90 LYS A O 1
ATOM 743 N N . THR A 1 91 ? -10.730 2.651 4.891 1.00 87.12 91 THR A N 1
ATOM 744 C CA . THR A 1 91 ? -11.832 1.816 5.397 1.00 87.12 91 THR A CA 1
ATOM 745 C C . THR A 1 91 ? -11.517 1.210 6.764 1.00 87.12 91 THR A C 1
ATOM 747 O O . THR A 1 91 ? -12.376 1.199 7.651 1.00 87.12 91 THR A O 1
ATOM 750 N N . ALA A 1 92 ? -10.285 0.734 6.964 1.00 83.81 92 ALA A N 1
ATOM 751 C CA . ALA A 1 92 ? -9.844 0.191 8.244 1.00 83.81 92 ALA A CA 1
ATOM 752 C C . ALA A 1 92 ? -9.867 1.262 9.344 1.00 83.81 92 ALA A C 1
ATOM 754 O O . ALA A 1 92 ? -10.399 1.012 10.425 1.00 83.81 92 ALA A O 1
ATOM 755 N N . SER A 1 93 ? -9.372 2.468 9.049 1.00 85.38 93 SER A N 1
ATOM 756 C CA . SER A 1 93 ? -9.398 3.602 9.977 1.00 85.38 93 SER A CA 1
ATOM 757 C C . SER A 1 93 ? -10.821 4.012 10.358 1.00 85.38 93 SER A C 1
ATOM 759 O O . SER A 1 93 ? -11.091 4.200 11.542 1.00 85.38 93 SER A O 1
ATOM 761 N N . VAL A 1 94 ? -11.745 4.093 9.392 1.00 89.75 94 VAL A N 1
ATOM 762 C CA . VAL A 1 94 ? -13.165 4.388 9.666 1.00 89.75 94 VAL A CA 1
ATOM 763 C C . VAL A 1 94 ? -13.773 3.314 10.567 1.00 89.75 94 VAL A C 1
ATOM 765 O O . VAL A 1 94 ? -14.334 3.621 11.614 1.00 89.75 94 VAL A O 1
ATOM 768 N N . THR A 1 95 ? -13.576 2.041 10.221 1.00 87.25 95 THR A N 1
ATOM 769 C CA . THR A 1 95 ? -14.112 0.915 11.001 1.00 87.25 95 THR A CA 1
ATOM 770 C C . THR A 1 95 ? -13.566 0.899 12.430 1.00 87.25 95 THR A C 1
ATOM 772 O O . THR A 1 95 ? -14.296 0.592 13.376 1.00 87.25 95 THR A O 1
ATOM 775 N N . GLN A 1 96 ? -12.283 1.220 12.606 1.00 87.00 96 GLN A N 1
ATOM 776 C CA . GLN A 1 96 ? -11.659 1.333 13.919 1.00 87.00 96 GLN A CA 1
ATOM 777 C C . GLN A 1 96 ? -12.247 2.501 14.720 1.00 87.00 96 GLN A C 1
ATOM 779 O O . GLN A 1 96 ? -12.605 2.303 15.881 1.00 87.00 96 GLN A O 1
ATOM 784 N N . GLY A 1 97 ? -12.401 3.677 14.104 1.00 89.19 97 GLY A N 1
ATOM 785 C CA . GLY A 1 97 ? -13.035 4.841 14.727 1.00 89.19 97 GLY A CA 1
ATOM 786 C C . GLY A 1 97 ? -14.455 4.541 15.209 1.00 89.19 97 GLY A C 1
ATOM 787 O O . GLY A 1 97 ? -14.774 4.777 16.373 1.00 89.19 97 GLY A O 1
ATOM 788 N N . ASP A 1 98 ? -15.273 3.905 14.369 1.00 91.69 98 ASP A N 1
ATOM 789 C CA . ASP A 1 98 ? -16.644 3.522 14.724 1.00 91.69 98 ASP A CA 1
ATOM 790 C C . ASP A 1 98 ? -16.696 2.514 15.878 1.00 91.69 98 ASP A C 1
ATOM 792 O O . ASP A 1 98 ? -17.600 2.542 16.7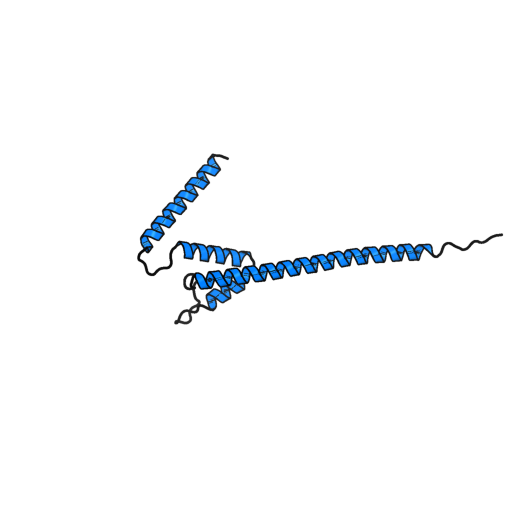15 1.00 91.69 98 ASP A O 1
ATOM 796 N N . ARG A 1 99 ? -15.749 1.566 15.923 1.00 90.56 99 ARG A N 1
ATOM 797 C CA . ARG A 1 99 ? -15.635 0.623 17.048 1.00 90.56 99 ARG A CA 1
ATOM 798 C C . ARG A 1 99 ? -15.303 1.361 18.340 1.00 90.56 99 ARG A C 1
ATOM 800 O O . ARG A 1 99 ? -15.984 1.131 19.334 1.00 90.56 99 ARG A O 1
ATOM 807 N N . MET A 1 100 ? -14.332 2.272 18.304 1.00 92.62 100 MET A N 1
ATOM 808 C CA . MET A 1 100 ? -13.954 3.072 19.470 1.00 92.62 100 MET A CA 1
ATOM 809 C C . MET A 1 100 ? -15.117 3.927 19.978 1.00 92.62 100 MET A C 1
ATOM 811 O O . MET A 1 100 ? -15.348 3.968 21.185 1.00 92.62 100 MET A O 1
ATOM 815 N N . LEU A 1 101 ? -15.887 4.544 19.076 1.00 92.56 101 LEU A N 1
ATOM 816 C CA . LEU A 1 101 ? -17.065 5.329 19.445 1.00 92.56 101 LEU A CA 1
ATOM 817 C C . LEU A 1 101 ? -18.122 4.462 20.145 1.00 92.56 101 LEU A C 1
ATOM 819 O O . LEU A 1 101 ? -18.571 4.795 21.240 1.00 92.56 101 LEU A O 1
ATOM 823 N N . ARG A 1 102 ? -18.455 3.297 19.573 1.00 91.25 102 ARG A N 1
ATOM 824 C CA . ARG A 1 102 ? -19.405 2.354 20.188 1.00 91.25 102 ARG A CA 1
ATOM 825 C C . ARG A 1 102 ? -18.936 1.848 21.550 1.00 91.25 102 ARG A C 1
ATOM 827 O O . ARG A 1 102 ? -19.744 1.683 22.462 1.00 91.25 102 ARG A O 1
ATOM 834 N N . ASP A 1 103 ? -17.646 1.575 21.706 1.00 90.81 103 ASP A N 1
ATOM 835 C CA . ASP A 1 103 ? -17.097 1.118 22.984 1.00 90.81 103 ASP A CA 1
ATOM 836 C C . ASP A 1 103 ? -17.112 2.230 24.038 1.00 90.81 103 ASP A C 1
ATOM 838 O O . ASP A 1 103 ? -17.414 1.968 25.206 1.00 90.81 103 ASP A O 1
ATOM 842 N N . GLN A 1 104 ? -16.889 3.479 23.626 1.00 91.00 104 GLN A N 1
ATOM 843 C CA . GLN A 1 104 ? -17.039 4.648 24.486 1.00 91.00 104 GLN A CA 1
ATOM 844 C C . GLN A 1 104 ? -18.491 4.827 24.953 1.00 91.00 104 GLN A C 1
ATOM 846 O O . GLN A 1 104 ? -18.725 5.018 26.148 1.00 91.00 104 GLN A O 1
ATOM 851 N N . GLU A 1 105 ? -19.469 4.706 24.053 1.00 91.06 105 GLU A N 1
ATOM 852 C CA . GLU A 1 105 ? -20.898 4.770 24.390 1.00 91.06 105 GLU A CA 1
ATOM 853 C C . GLU A 1 105 ? -21.306 3.655 25.363 1.00 91.06 105 GLU A C 1
ATOM 855 O O . GLU A 1 105 ? -21.984 3.908 26.362 1.00 91.06 105 GLU A O 1
ATOM 860 N N . ARG A 1 106 ? -20.839 2.418 25.141 1.00 88.44 106 ARG A N 1
ATOM 861 C CA . ARG A 1 106 ? -21.077 1.297 26.069 1.00 88.44 106 ARG A CA 1
ATOM 862 C C . ARG A 1 106 ? -20.471 1.551 27.444 1.00 88.44 106 ARG A C 1
ATOM 864 O O . ARG A 1 106 ? -21.109 1.250 28.454 1.00 88.44 106 ARG A O 1
ATOM 871 N N . ALA A 1 107 ? -19.253 2.086 27.501 1.00 86.50 107 ALA A N 1
ATOM 872 C CA . ALA A 1 107 ? -18.598 2.420 28.761 1.00 86.50 107 ALA A CA 1
ATOM 873 C C . ALA A 1 107 ? -19.347 3.534 29.514 1.00 86.50 107 ALA A C 1
ATOM 875 O O . ALA A 1 107 ? -19.513 3.440 30.731 1.00 86.50 107 ALA A O 1
ATOM 876 N N . ALA A 1 108 ? -19.845 4.549 28.801 1.00 83.88 108 ALA A N 1
ATOM 877 C CA . ALA A 1 108 ? -20.662 5.615 29.376 1.00 83.88 108 ALA A CA 1
ATOM 878 C C . ALA A 1 108 ? -22.003 5.087 29.916 1.00 83.88 108 ALA A C 1
ATOM 880 O O . ALA A 1 108 ? -22.337 5.338 31.073 1.00 83.88 108 ALA A O 1
ATOM 881 N N . ASN A 1 109 ? -22.721 4.267 29.141 1.00 82.06 109 ASN A N 1
ATOM 882 C CA . ASN A 1 109 ? -23.981 3.662 29.583 1.00 82.06 109 ASN A CA 1
ATOM 883 C C . ASN A 1 109 ? -23.814 2.765 30.816 1.00 82.06 109 ASN A C 1
ATOM 885 O O . ASN A 1 109 ? -24.660 2.784 31.708 1.00 82.06 109 ASN A O 1
ATOM 889 N N . ARG A 1 110 ? -22.709 2.014 30.919 1.00 77.38 110 ARG A N 1
ATOM 890 C CA . ARG A 1 110 ? -22.414 1.230 32.131 1.00 77.38 110 ARG A CA 1
ATOM 891 C C . ARG A 1 110 ? -22.226 2.109 33.368 1.00 77.38 110 ARG A C 1
ATOM 893 O O . ARG A 1 110 ? -22.723 1.743 34.429 1.00 77.38 110 ARG A O 1
ATOM 900 N N . ARG A 1 111 ? -21.540 3.252 33.245 1.00 70.69 111 ARG A N 1
ATOM 901 C CA . ARG A 1 111 ? -21.378 4.200 34.363 1.00 70.69 111 ARG A CA 1
ATOM 902 C C . ARG A 1 111 ? -22.718 4.791 34.793 1.00 70.69 111 ARG A C 1
ATOM 904 O O . ARG A 1 111 ? -23.006 4.799 35.983 1.00 70.69 111 ARG A O 1
ATOM 911 N N . ASN A 1 112 ? -23.554 5.187 33.835 1.00 70.12 112 ASN A N 1
ATOM 912 C CA . ASN A 1 112 ? -24.877 5.743 34.122 1.00 70.12 112 ASN A CA 1
ATOM 913 C C . ASN A 1 112 ? -25.775 4.725 34.848 1.00 70.12 112 ASN A C 1
ATOM 915 O O . ASN A 1 112 ? -26.360 5.048 35.879 1.00 70.12 112 ASN A O 1
ATOM 919 N N . ASN A 1 113 ? -25.823 3.468 34.391 1.00 60.12 113 ASN A N 1
ATOM 920 C CA . ASN A 1 113 ? -26.613 2.428 35.064 1.00 60.12 113 ASN A CA 1
ATOM 921 C C . ASN A 1 113 ? -26.099 2.091 36.473 1.00 60.12 113 ASN A C 1
ATOM 923 O O . ASN A 1 113 ? -26.907 1.889 37.377 1.00 60.12 113 ASN A O 1
ATOM 927 N N . ALA A 1 114 ? -24.781 2.067 36.693 1.00 58.19 114 ALA A N 1
ATOM 928 C CA . ALA A 1 114 ? -24.216 1.855 38.030 1.00 58.19 114 ALA A CA 1
ATOM 929 C C . ALA A 1 114 ? -24.588 2.989 39.004 1.00 58.19 114 ALA A C 1
ATOM 931 O O . ALA A 1 114 ? -24.885 2.736 40.171 1.00 58.19 114 ALA A O 1
ATOM 932 N N . GLN A 1 115 ? -24.622 4.228 38.507 1.00 58.25 115 GLN A N 1
ATOM 933 C CA . GLN A 1 115 ? -24.991 5.412 39.281 1.00 58.25 115 GLN A CA 1
ATOM 934 C C . GLN A 1 115 ? -26.503 5.488 39.562 1.00 58.25 115 GLN A C 1
ATOM 936 O O . GLN A 1 115 ? -26.916 5.972 40.610 1.00 58.25 115 GLN A O 1
ATOM 941 N N . THR A 1 116 ? -27.335 4.960 38.659 1.00 54.00 116 THR A N 1
ATOM 942 C CA . THR A 1 116 ? -28.796 4.935 38.845 1.00 54.00 116 THR A CA 1
ATOM 943 C C . THR A 1 116 ? -29.203 3.861 39.862 1.00 54.00 116 THR A C 1
ATOM 945 O O . THR A 1 116 ? -30.037 4.122 40.722 1.00 54.00 116 THR A O 1
ATOM 948 N N . ASN A 1 117 ? -28.571 2.678 39.841 1.00 55.62 117 ASN A N 1
ATOM 949 C CA . ASN A 1 117 ? -28.840 1.626 40.833 1.00 55.62 117 ASN A CA 1
ATOM 950 C C . ASN A 1 117 ? -28.414 2.009 42.260 1.00 55.62 117 ASN A C 1
ATOM 952 O O . ASN A 1 117 ? -29.138 1.705 43.202 1.00 55.62 117 ASN A O 1
ATOM 956 N N . THR A 1 118 ? -27.293 2.718 42.429 1.00 51.94 118 THR A N 1
ATOM 957 C CA . THR A 1 118 ? -26.866 3.218 43.753 1.00 51.94 118 THR A CA 1
ATOM 958 C C . THR A 1 118 ? -27.849 4.249 44.319 1.00 51.94 118 THR A C 1
ATOM 960 O O . THR A 1 118 ? -28.173 4.209 45.501 1.00 51.94 118 THR A O 1
ATOM 963 N N . GLN A 1 119 ? -28.421 5.109 43.470 1.00 50.19 119 GLN A N 1
ATOM 964 C CA . GLN A 1 119 ? -29.454 6.066 43.886 1.00 50.19 119 GLN A CA 1
ATOM 965 C C . GLN A 1 119 ? -30.788 5.397 44.277 1.00 50.19 119 GLN A C 1
ATOM 967 O O . GLN A 1 119 ? -31.495 5.887 45.163 1.00 50.19 119 GLN A O 1
ATOM 972 N N . VAL A 1 120 ? -31.142 4.278 43.633 1.00 48.31 120 VAL A N 1
ATOM 973 C CA . VAL A 1 120 ? -32.351 3.494 43.949 1.00 48.31 120 VAL A CA 1
ATOM 974 C C . VAL A 1 120 ? -32.200 2.742 45.278 1.00 48.31 120 VAL A C 1
ATOM 976 O O . VAL A 1 120 ? -33.143 2.729 46.072 1.00 48.31 120 VAL A O 1
ATOM 979 N N . GLU A 1 121 ? -31.024 2.182 45.575 1.00 50.72 121 GLU A N 1
ATOM 980 C CA . GLU A 1 121 ? -30.754 1.520 46.863 1.00 50.72 121 GLU A CA 1
ATOM 981 C C . GLU A 1 121 ? -30.761 2.504 48.049 1.00 50.72 121 GLU A C 1
ATOM 983 O O . GLU A 1 121 ? -31.378 2.223 49.084 1.00 50.72 121 GLU A O 1
ATOM 988 N N . ASP A 1 122 ? -30.192 3.703 47.886 1.00 49.88 122 ASP A N 1
ATOM 989 C CA . ASP A 1 122 ? -30.234 4.749 48.921 1.00 49.88 122 ASP A CA 1
ATOM 990 C C . ASP A 1 122 ? -31.662 5.265 49.181 1.00 49.88 122 ASP A C 1
ATOM 992 O O . ASP A 1 122 ? -32.036 5.574 50.318 1.00 49.88 122 ASP A O 1
ATOM 996 N N . SER A 1 123 ? -32.504 5.304 48.143 1.00 49.78 123 SER A N 1
ATOM 997 C CA . SER 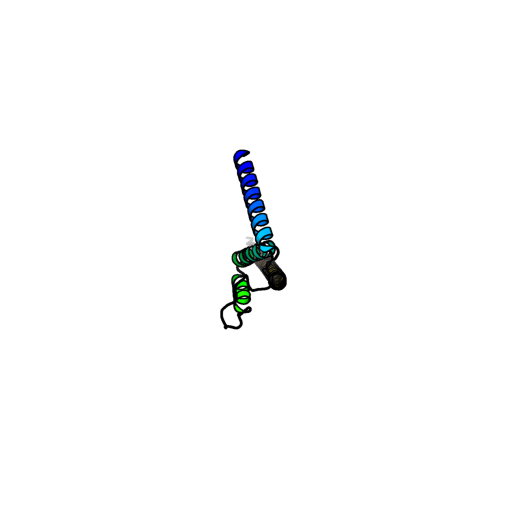A 1 123 ? -33.908 5.727 48.256 1.00 49.78 123 SER A CA 1
ATOM 998 C C . SER A 1 123 ? -34.801 4.652 48.894 1.00 49.78 123 SER A C 1
ATOM 1000 O O . SER A 1 123 ? -35.748 4.979 49.610 1.00 49.78 123 SER A O 1
ATOM 1002 N N . SER A 1 124 ? -34.480 3.369 48.693 1.00 48.94 124 SER A N 1
ATOM 1003 C CA . SER A 1 124 ? -35.180 2.222 49.296 1.00 48.94 124 SER A CA 1
ATOM 1004 C C . SER A 1 124 ? -34.923 2.097 50.805 1.00 48.94 124 SER A C 1
ATOM 1006 O O . SER A 1 124 ? -35.792 1.667 51.565 1.00 48.94 124 SER A O 1
ATOM 1008 N N . THR A 1 125 ? -33.748 2.518 51.278 1.00 46.50 125 THR A N 1
ATOM 1009 C CA . THR A 1 125 ? -33.341 2.325 52.683 1.00 46.50 125 THR A CA 1
ATOM 1010 C C . THR A 1 125 ? -33.934 3.379 53.637 1.00 46.50 125 THR A C 1
ATOM 1012 O O . THR A 1 125 ? -34.021 3.152 54.845 1.00 46.50 125 THR A O 1
ATOM 1015 N N . ASN A 1 126 ? -34.430 4.510 53.119 1.00 49.38 126 ASN A N 1
ATOM 1016 C CA . ASN A 1 126 ? -34.978 5.606 53.934 1.00 49.38 126 ASN A CA 1
ATOM 1017 C C . ASN A 1 126 ? -36.497 5.546 54.196 1.00 49.38 126 ASN A C 1
ATOM 1019 O O . ASN A 1 126 ? -37.004 6.343 54.986 1.00 49.38 126 ASN A O 1
ATOM 1023 N N . ALA A 1 127 ? -37.238 4.602 53.604 1.00 46.12 127 ALA A N 1
ATOM 1024 C CA . ALA A 1 127 ? -38.698 4.539 53.753 1.00 46.12 127 ALA A CA 1
ATOM 1025 C C . ALA A 1 127 ? -39.188 3.953 55.098 1.00 46.12 127 ALA A C 1
ATOM 1027 O O . ALA A 1 127 ? -40.353 4.130 55.447 1.00 46.12 127 ALA A O 1
ATOM 1028 N N . ASN A 1 128 ? -38.321 3.307 55.892 1.00 51.25 128 ASN A N 1
ATOM 1029 C CA . ASN A 1 128 ? -38.746 2.516 57.061 1.00 51.25 128 ASN A CA 1
ATOM 1030 C C . ASN A 1 128 ? -38.497 3.137 58.451 1.00 51.25 128 ASN A C 1
ATOM 1032 O O . ASN A 1 128 ? -38.685 2.461 59.460 1.00 51.25 128 ASN A O 1
ATOM 1036 N N . LYS A 1 129 ? -38.130 4.421 58.569 1.00 52.72 129 LYS A N 1
ATOM 1037 C CA . LYS A 1 129 ? -37.988 5.083 59.887 1.00 52.72 129 LYS A CA 1
ATOM 1038 C C . LYS A 1 129 ? -39.139 6.038 60.192 1.00 52.72 129 LYS A C 1
ATOM 1040 O O . LYS A 1 129 ? -38.946 7.244 60.321 1.00 52.72 129 LYS A O 1
ATOM 1045 N N . ARG A 1 130 ? -40.350 5.505 60.350 1.00 52.34 130 ARG A N 1
ATOM 1046 C CA . ARG A 1 130 ? -41.446 6.234 61.010 1.00 52.34 130 ARG A CA 1
ATOM 1047 C C . ARG A 1 130 ? -42.418 5.277 61.699 1.00 52.34 130 ARG A C 1
ATOM 1049 O O . ARG A 1 130 ? -43.561 5.132 61.291 1.00 52.34 130 ARG A O 1
ATOM 1056 N N . LEU A 1 131 ? -41.969 4.664 62.792 1.00 49.69 131 LEU A N 1
ATOM 1057 C CA . LEU A 1 131 ? -42.882 4.224 63.843 1.00 49.69 131 LEU A CA 1
ATOM 1058 C C . LEU A 1 131 ? -42.527 5.004 65.110 1.00 49.69 131 LEU A C 1
ATOM 1060 O O . LEU A 1 131 ? -41.536 4.722 65.777 1.00 49.69 131 LEU A O 1
ATOM 1064 N N . LYS A 1 132 ? -43.298 6.064 65.368 1.00 52.84 132 LYS A N 1
ATOM 1065 C CA . LYS A 1 132 ? -43.381 6.677 66.692 1.00 52.84 132 LYS A CA 1
ATOM 1066 C C . LYS A 1 132 ? -44.254 5.762 67.542 1.00 52.84 132 LYS A C 1
ATOM 1068 O O . LYS A 1 132 ? -45.398 5.521 67.171 1.00 52.84 132 LYS A O 1
ATOM 1073 N N . THR A 1 133 ? -43.734 5.296 68.665 1.00 39.28 133 THR A N 1
ATOM 1074 C CA . THR A 1 133 ? -44.554 4.826 69.782 1.00 39.28 133 THR A CA 1
ATOM 1075 C C . THR A 1 133 ? -44.486 5.898 70.859 1.00 39.28 133 THR A C 1
ATOM 1077 O O . THR A 1 133 ? -43.449 6.055 71.501 1.00 39.28 133 THR A O 1
ATOM 1080 N N . ASP A 1 134 ? -45.564 6.677 70.960 1.00 43.19 134 ASP A N 1
ATOM 1081 C CA . ASP A 1 1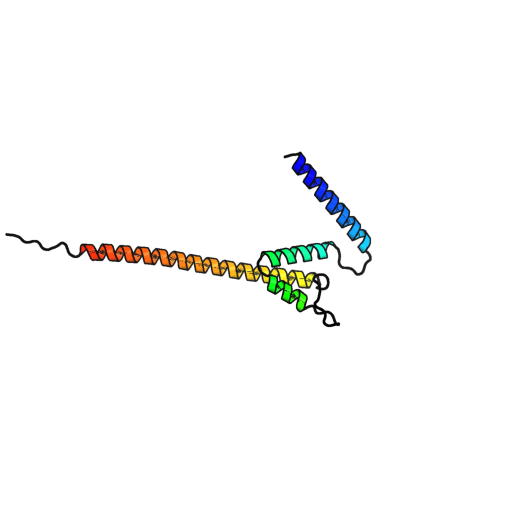34 ? -45.868 7.517 72.118 1.00 43.19 134 ASP A CA 1
ATOM 1082 C C . ASP A 1 134 ? -46.572 6.653 73.180 1.00 43.19 134 ASP A C 1
ATOM 1084 O O . ASP A 1 134 ? -47.477 5.892 72.832 1.00 43.19 134 ASP A O 1
ATOM 1088 N N . ASN A 1 135 ? -46.149 6.866 74.434 1.00 39.91 135 ASN A N 1
ATOM 1089 C CA . ASN A 1 135 ? -46.682 6.431 75.739 1.00 39.91 135 ASN A CA 1
ATOM 1090 C C . ASN A 1 135 ? -46.748 4.937 76.080 1.00 39.91 135 ASN A C 1
ATOM 1092 O O . ASN A 1 135 ? -47.647 4.225 75.588 1.00 39.91 135 ASN A O 1
#

pLDDT: mean 78.18, std 13.82, range [39.28, 92.62]

Foldseek 3Di:
DVVVVVVVVVVVVVVVVVLVVVCVVCVPPPADRPVLVVVLVVLQVVCVVLVNVVLVQCQQQVQADPVRDGHDSRSDDSVRSVVSSVVVVVVSVVVVVVVVVVVVVVVVVVVVVVVVVVVVVVVVVPPPPDDDDDD

Secondary structure (DSSP, 8-state):
-HHHHHHHHHHHHHHHHHHHHHHHHHTTSSSPPHHHHHHHHHHHHHHHHTT-HHHHHHHHHHS--TTSPPPPTTTS-HHHHHHHHHHHHHHHHHHHHHHHHHHHHHHHHHHHHHHHHHHHHHHHHTTT-------

Sequence (135 aa):
MQNKKMNVELRTERIHKTISMIEERYRNSDKEPVHFQILKVQRYLALKYSGLQSVVDLLTKGDKQPDGSEGHLSDIEHTKFQTMTETHIKTASVTQGDRMLRDQERAANRRNNAQTNTQVEDSSTNANKRLKTDN